Protein AF-A0A927MLK3-F1 (afdb_monomer)

Sequence (45 aa):
MAKEVDLKKIISNLAKLGVSATLTKSRLDMLKALAPPAQDPQIQS

Mean predicted aligned error: 8.36 Å

Organism: NCBI:txid34101

InterPro domains:
  IPR049839 Lmo0850-like [NF040845] (3-35)
  IPR049839 Lmo0850-like [PF28120] (3-35)

pLDDT: mean 83.48, std 12.31, range [50.66, 96.88]

Radius of gyration: 15.86 Å; Cα contacts (8 Å, |Δi|>4): 10; chains: 1; bounding box: 46×18×31 Å

Structure (mmCIF, N/CA/C/O backbone):
data_AF-A0A927MLK3-F1
#
_entry.id   AF-A0A927MLK3-F1
#
loop_
_atom_site.group_PDB
_atom_site.id
_atom_site.type_symbol
_atom_site.label_atom_id
_atom_site.label_alt_id
_atom_site.label_comp_id
_atom_site.label_asym_id
_atom_site.label_entity_id
_atom_site.label_seq_id
_atom_site.pdbx_PDB_ins_code
_atom_site.Cartn_x
_atom_site.Cartn_y
_atom_site.Cartn_z
_atom_site.occupancy
_atom_site.B_iso_or_equiv
_atom_site.auth_seq_id
_atom_site.auth_comp_id
_atom_site.auth_asym_id
_atom_site.auth_atom_id
_atom_site.pdbx_PDB_model_num
ATOM 1 N N . MET A 1 1 ? 16.686 8.870 -6.895 1.00 60.84 1 MET A N 1
ATOM 2 C CA . MET A 1 1 ? 15.876 8.564 -8.094 1.00 60.84 1 MET A CA 1
ATOM 3 C C . MET A 1 1 ? 15.681 7.066 -8.322 1.00 60.84 1 MET A C 1
ATOM 5 O O . MET A 1 1 ? 14.535 6.652 -8.309 1.00 60.84 1 MET A O 1
ATOM 9 N N . ALA A 1 2 ? 16.724 6.229 -8.449 1.00 66.44 2 ALA A N 1
ATOM 10 C CA . ALA A 1 2 ? 16.548 4.785 -8.721 1.00 66.44 2 ALA A CA 1
ATOM 11 C C . ALA A 1 2 ? 15.620 4.054 -7.719 1.00 66.44 2 ALA A C 1
ATOM 13 O O . ALA A 1 2 ? 14.640 3.439 -8.124 1.00 66.44 2 ALA A O 1
ATOM 14 N N . LYS A 1 3 ? 15.834 4.243 -6.407 1.00 79.19 3 LYS A N 1
ATOM 15 C CA . LYS A 1 3 ? 15.000 3.624 -5.354 1.00 79.19 3 LYS A CA 1
ATOM 16 C C . LYS A 1 3 ? 13.517 4.022 -5.410 1.00 79.19 3 LYS A C 1
ATOM 18 O O . LYS A 1 3 ? 12.652 3.218 -5.089 1.00 79.19 3 LYS A O 1
ATOM 23 N N . GLU A 1 4 ? 13.210 5.255 -5.818 1.00 82.19 4 GLU A N 1
ATOM 24 C CA . GLU A 1 4 ? 11.820 5.718 -5.941 1.00 82.19 4 GLU A CA 1
ATOM 25 C C . GLU A 1 4 ? 11.118 5.089 -7.148 1.00 82.19 4 GLU A C 1
ATOM 27 O O . GLU A 1 4 ? 9.923 4.802 -7.088 1.00 82.19 4 GLU A O 1
ATOM 32 N N . VAL A 1 5 ? 11.856 4.851 -8.236 1.00 85.19 5 VAL A N 1
ATOM 33 C CA . VAL A 1 5 ? 11.340 4.167 -9.430 1.00 85.19 5 VAL A CA 1
ATOM 34 C C . VAL A 1 5 ? 11.006 2.711 -9.108 1.00 85.19 5 VAL A C 1
ATOM 36 O O . VAL A 1 5 ? 9.943 2.229 -9.500 1.00 85.19 5 VAL A O 1
ATOM 39 N N . ASP A 1 6 ? 11.859 2.031 -8.343 1.00 91.00 6 ASP A N 1
ATOM 40 C CA . ASP A 1 6 ? 11.625 0.641 -7.941 1.00 91.00 6 ASP A CA 1
ATOM 41 C C . ASP A 1 6 ? 10.432 0.512 -6.987 1.00 91.00 6 ASP A C 1
ATOM 43 O O . ASP A 1 6 ? 9.576 -0.353 -7.179 1.00 91.00 6 ASP A O 1
ATOM 47 N N . LEU A 1 7 ? 10.289 1.434 -6.029 1.00 89.69 7 LEU A N 1
ATOM 48 C CA . LEU A 1 7 ? 9.123 1.477 -5.139 1.00 89.69 7 LEU A CA 1
ATOM 49 C C . LEU A 1 7 ? 7.811 1.678 -5.908 1.00 89.69 7 LEU A C 1
ATOM 51 O O . LEU A 1 7 ? 6.823 1.003 -5.623 1.00 89.69 7 LEU A O 1
ATOM 55 N N . LYS A 1 8 ? 7.794 2.543 -6.928 1.00 90.81 8 LYS A N 1
ATOM 56 C CA . LYS A 1 8 ? 6.613 2.722 -7.790 1.00 90.81 8 LYS A CA 1
ATOM 57 C C . LYS A 1 8 ? 6.257 1.451 -8.565 1.00 90.81 8 LYS A C 1
ATOM 59 O O . LYS A 1 8 ? 5.074 1.138 -8.691 1.00 90.81 8 LYS A O 1
ATOM 64 N N . LYS A 1 9 ? 7.252 0.699 -9.051 1.00 94.56 9 LYS A N 1
ATOM 65 C CA . LYS A 1 9 ? 7.019 -0.600 -9.710 1.00 94.56 9 LYS A CA 1
ATOM 66 C C . LYS A 1 9 ? 6.405 -1.614 -8.749 1.00 94.56 9 LYS A C 1
ATOM 68 O O . LYS A 1 9 ? 5.458 -2.298 -9.127 1.00 94.56 9 LYS A O 1
ATOM 73 N N . ILE A 1 10 ? 6.901 -1.680 -7.513 1.00 93.88 10 ILE A N 1
ATOM 74 C CA . ILE A 1 10 ? 6.350 -2.561 -6.474 1.00 93.88 10 ILE A CA 1
ATOM 75 C C . ILE A 1 10 ? 4.886 -2.204 -6.203 1.00 93.88 10 ILE A C 1
ATOM 77 O O . ILE A 1 10 ? 4.030 -3.078 -6.288 1.00 93.88 10 ILE A O 1
ATOM 81 N N . ILE A 1 11 ? 4.581 -0.922 -5.969 1.00 93.12 11 ILE A N 1
ATOM 82 C CA . ILE A 1 11 ? 3.206 -0.451 -5.731 1.00 93.12 11 ILE A CA 1
ATOM 83 C C . ILE A 1 11 ? 2.292 -0.804 -6.914 1.00 93.12 11 ILE A C 1
ATOM 85 O O . ILE A 1 11 ? 1.192 -1.310 -6.713 1.00 93.12 11 ILE A O 1
ATOM 89 N N . SER A 1 12 ? 2.756 -0.608 -8.153 1.00 94.81 12 SER A N 1
ATOM 90 C CA . SER A 1 12 ? 1.988 -0.973 -9.349 1.00 94.81 12 SER A CA 1
ATOM 91 C C . SER A 1 12 ? 1.709 -2.476 -9.433 1.00 94.81 12 SER A C 1
ATOM 93 O O . SER A 1 12 ? 0.605 -2.877 -9.795 1.00 94.81 12 SER A O 1
ATOM 95 N N . ASN A 1 13 ? 2.681 -3.319 -9.084 1.00 96.75 13 ASN A N 1
ATOM 96 C CA . ASN A 1 13 ? 2.494 -4.767 -9.089 1.00 96.75 13 ASN A CA 1
ATOM 97 C C . ASN A 1 13 ? 1.548 -5.232 -7.975 1.00 96.75 13 ASN A C 1
ATOM 99 O O . ASN A 1 13 ? 0.719 -6.099 -8.230 1.00 96.75 13 ASN A O 1
ATOM 103 N N . LEU A 1 14 ? 1.606 -4.629 -6.785 1.00 95.62 14 LEU A N 1
ATOM 104 C CA . LEU A 1 14 ? 0.649 -4.898 -5.705 1.00 95.62 14 LEU A CA 1
ATOM 105 C C . LEU A 1 14 ? -0.780 -4.517 -6.113 1.00 95.62 14 LEU A C 1
ATOM 107 O O . LEU A 1 14 ? -1.698 -5.311 -5.919 1.00 95.62 14 LEU A O 1
ATOM 111 N N . ALA A 1 15 ? -0.955 -3.370 -6.775 1.00 94.62 15 ALA A N 1
ATOM 112 C CA . ALA A 1 15 ? -2.260 -2.935 -7.268 1.00 94.62 15 ALA A CA 1
ATOM 113 C C . ALA A 1 15 ? -2.866 -3.931 -8.274 1.00 94.62 15 ALA A C 1
ATOM 115 O O . ALA A 1 15 ? -4.061 -4.209 -8.216 1.00 94.62 15 ALA A O 1
ATOM 116 N N . LYS A 1 16 ? -2.046 -4.534 -9.150 1.00 96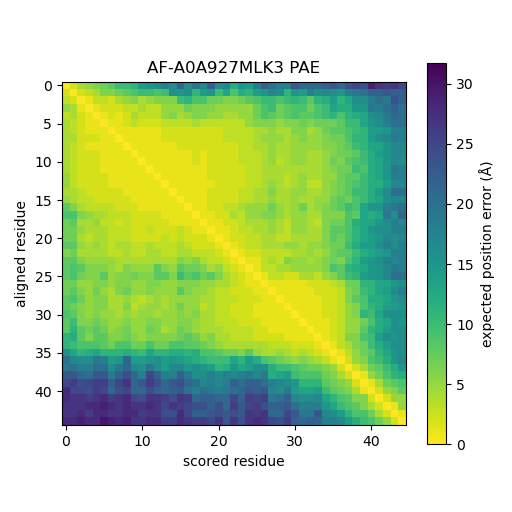.56 16 LYS A N 1
ATOM 117 C CA . LYS A 1 16 ? -2.489 -5.605 -10.068 1.00 96.56 16 LYS A CA 1
ATOM 118 C C . LYS A 1 16 ? -2.965 -6.865 -9.338 1.00 96.56 16 LYS A C 1
ATOM 120 O O . LYS A 1 16 ? -3.765 -7.607 -9.891 1.00 96.56 16 LYS A O 1
ATOM 125 N N . LEU A 1 17 ? -2.483 -7.101 -8.118 1.00 96.88 17 LEU A N 1
ATOM 126 C CA . LEU A 1 17 ? -2.914 -8.198 -7.245 1.00 96.88 17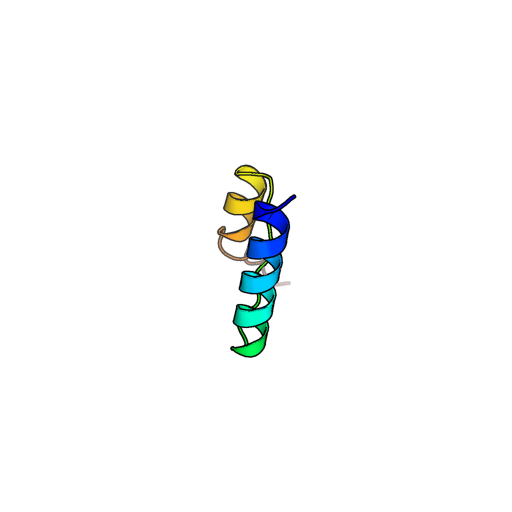 LEU A CA 1
ATOM 127 C C . LEU A 1 17 ? -4.113 -7.812 -6.356 1.00 96.88 17 LEU A C 1
ATOM 129 O O . LEU A 1 17 ? -4.496 -8.587 -5.485 1.00 96.88 17 LEU A O 1
ATOM 133 N N . GLY A 1 18 ? -4.693 -6.620 -6.541 1.00 94.75 18 GLY A N 1
ATOM 134 C CA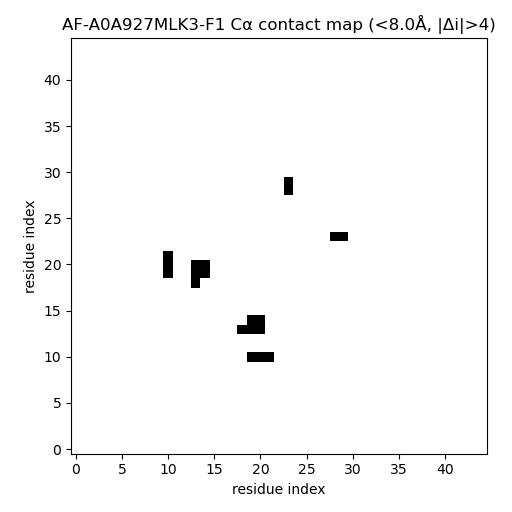 . GLY A 1 18 ? -5.797 -6.109 -5.722 1.00 94.75 18 GLY A CA 1
ATOM 135 C C . GLY A 1 18 ? -5.365 -5.545 -4.366 1.00 94.75 18 GLY A C 1
ATOM 136 O O . GLY A 1 18 ? -6.213 -5.234 -3.533 1.00 94.75 18 GLY A O 1
ATOM 137 N N . VAL A 1 19 ? -4.060 -5.389 -4.131 1.00 94.56 19 VAL A N 1
ATOM 138 C CA . VAL A 1 19 ? -3.514 -4.863 -2.876 1.00 94.56 19 VAL A CA 1
ATOM 139 C C . VAL A 1 19 ? -3.152 -3.389 -3.051 1.00 94.56 19 VAL A C 1
ATOM 141 O O . VAL A 1 19 ? -2.293 -3.037 -3.859 1.00 94.56 19 VAL A O 1
ATOM 144 N N . SER A 1 20 ? -3.783 -2.513 -2.266 1.00 90.19 20 SER A N 1
ATOM 145 C CA . SER A 1 20 ? -3.431 -1.090 -2.227 1.00 90.19 20 SER A CA 1
ATOM 146 C C . SER A 1 20 ? -2.236 -0.855 -1.302 1.00 90.19 20 SER A C 1
ATOM 148 O O . SER A 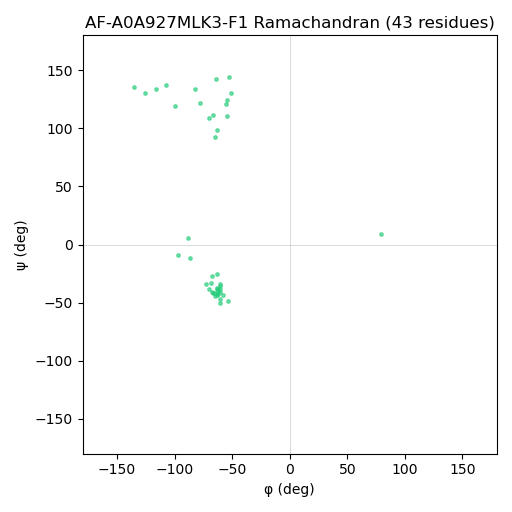1 20 ? -2.199 -1.360 -0.181 1.00 90.19 20 SER A O 1
ATOM 150 N N . ALA A 1 21 ? -1.259 -0.075 -1.763 1.00 89.75 21 ALA A N 1
ATOM 151 C CA . ALA A 1 21 ? -0.074 0.279 -0.994 1.00 89.75 21 ALA A CA 1
ATOM 152 C C . ALA A 1 21 ? 0.228 1.772 -1.145 1.00 89.75 21 ALA A C 1
ATOM 154 O O . ALA A 1 21 ? 0.209 2.312 -2.251 1.00 89.75 21 ALA A O 1
ATOM 155 N N . THR A 1 22 ? 0.543 2.433 -0.03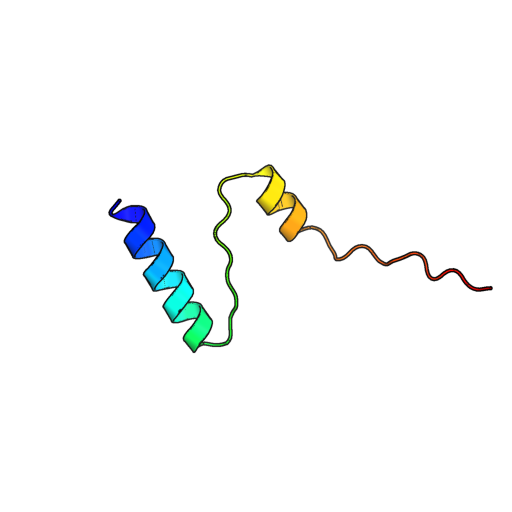0 1.00 86.75 22 THR A N 1
ATOM 156 C CA . THR A 1 22 ? 0.874 3.863 0.004 1.00 86.75 22 THR A CA 1
ATOM 157 C C . THR A 1 22 ? 2.312 4.048 0.462 1.00 86.75 22 THR A C 1
ATOM 159 O O . THR A 1 22 ? 2.743 3.450 1.447 1.00 86.75 22 THR A O 1
ATOM 162 N N . LEU A 1 23 ? 3.066 4.892 -0.242 1.00 87.31 23 LEU A N 1
ATOM 163 C CA . LEU A 1 23 ? 4.417 5.249 0.171 1.00 87.31 23 LEU A CA 1
ATOM 164 C C . LEU A 1 23 ? 4.356 6.282 1.302 1.00 87.31 23 LEU A C 1
ATOM 166 O O . LEU A 1 23 ? 3.846 7.382 1.102 1.00 87.31 23 LEU A O 1
ATOM 170 N N . THR A 1 24 ? 4.938 5.961 2.456 1.00 86.75 24 THR A N 1
ATOM 171 C CA . THR A 1 24 ? 5.111 6.914 3.560 1.00 86.75 24 THR A CA 1
ATOM 172 C C . THR A 1 24 ? 6.570 7.333 3.703 1.00 86.75 24 THR A C 1
ATOM 174 O O . THR A 1 24 ? 7.481 6.511 3.611 1.00 86.75 24 THR A O 1
ATOM 177 N N . LYS A 1 25 ? 6.798 8.631 3.922 1.00 85.12 25 LYS A N 1
ATOM 178 C CA . LYS A 1 25 ? 8.132 9.205 4.175 1.00 85.12 25 LYS A CA 1
ATOM 179 C C . LYS A 1 25 ? 8.416 9.388 5.668 1.00 85.12 25 LYS A C 1
ATOM 181 O O . LYS A 1 25 ? 9.539 9.715 6.037 1.00 85.12 25 LYS A O 1
ATOM 186 N N . SER A 1 26 ? 7.406 9.193 6.515 1.00 91.31 26 SER A N 1
ATOM 187 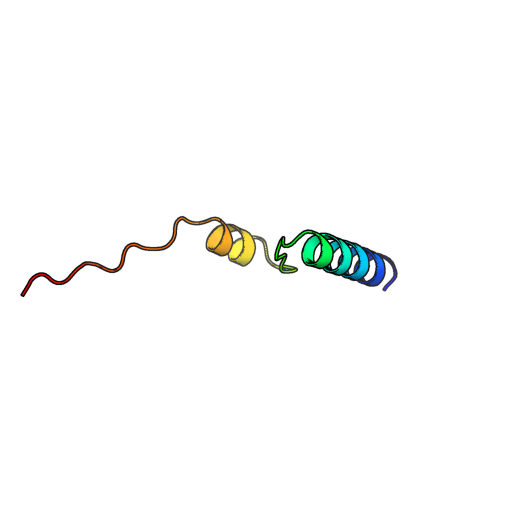C CA . SER A 1 26 ? 7.445 9.487 7.943 1.00 91.31 26 SER A CA 1
ATOM 188 C C . SER A 1 26 ? 7.062 8.255 8.749 1.00 91.31 26 SER A C 1
ATOM 190 O O . SER A 1 26 ? 6.019 7.635 8.526 1.00 91.31 26 SER A O 1
ATOM 192 N N . ARG A 1 27 ? 7.888 7.927 9.747 1.00 89.12 27 ARG A N 1
ATOM 193 C CA . ARG A 1 27 ? 7.592 6.848 10.698 1.00 89.12 27 ARG A CA 1
ATOM 194 C C . ARG A 1 27 ? 6.302 7.123 11.471 1.00 89.12 27 ARG A C 1
ATOM 196 O O . ARG A 1 27 ? 5.564 6.188 11.749 1.00 89.12 27 ARG A O 1
ATOM 203 N N . LEU A 1 28 ? 6.017 8.385 11.796 1.00 90.06 28 LEU A N 1
ATOM 204 C CA . LEU A 1 28 ? 4.795 8.754 12.510 1.00 90.06 28 LEU A CA 1
ATOM 205 C C . LEU A 1 28 ? 3.547 8.463 11.670 1.00 90.06 28 LEU A C 1
ATOM 207 O O . LEU A 1 28 ? 2.591 7.884 12.176 1.00 90.06 28 LEU A O 1
ATOM 211 N N . ASP A 1 29 ? 3.575 8.811 10.385 1.00 87.81 29 ASP A N 1
ATOM 212 C CA . ASP A 1 29 ? 2.442 8.566 9.486 1.00 87.81 29 ASP A CA 1
ATOM 213 C C . ASP A 1 29 ? 2.254 7.068 9.224 1.00 87.81 29 ASP A C 1
ATOM 215 O O . ASP A 1 29 ? 1.125 6.593 9.137 1.00 87.81 29 ASP A O 1
ATOM 219 N N . MET A 1 30 ? 3.350 6.298 9.200 1.00 89.00 30 MET A N 1
ATOM 220 C CA . MET A 1 30 ? 3.287 4.834 9.182 1.00 89.00 30 MET A CA 1
ATOM 221 C C . MET A 1 30 ? 2.571 4.284 10.422 1.00 89.00 30 MET A C 1
ATOM 223 O O . MET A 1 30 ? 1.690 3.442 10.296 1.00 89.00 30 MET A O 1
ATOM 227 N N . LEU A 1 31 ? 2.922 4.769 11.617 1.00 90.19 31 LEU A N 1
ATOM 228 C CA . LEU A 1 3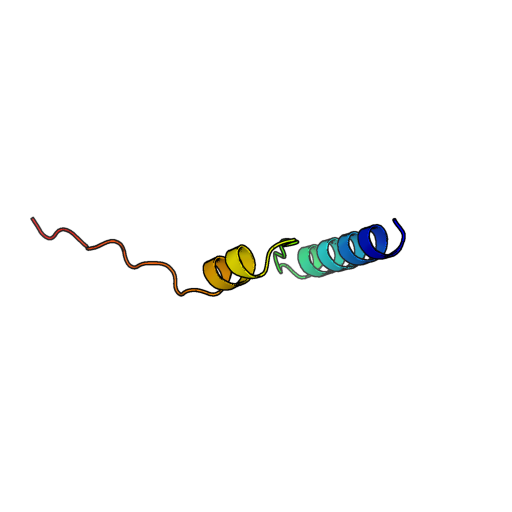1 ? 2.300 4.323 12.866 1.00 90.19 31 LEU A CA 1
ATOM 229 C C . LEU A 1 31 ? 0.807 4.665 12.916 1.00 90.19 31 LEU A C 1
ATOM 231 O O . LEU A 1 31 ? 0.021 3.846 13.377 1.00 90.19 31 LEU A O 1
ATOM 235 N N . LYS A 1 32 ? 0.407 5.832 12.398 1.00 87.06 32 LYS A N 1
ATOM 236 C CA . LYS A 1 32 ? -1.010 6.212 12.283 1.00 87.06 32 LYS A CA 1
ATOM 237 C C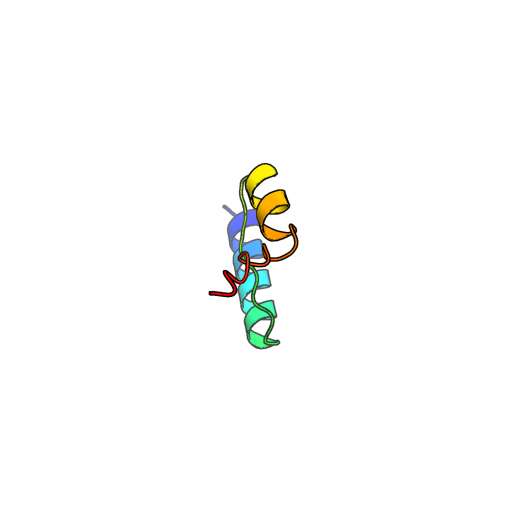 . LY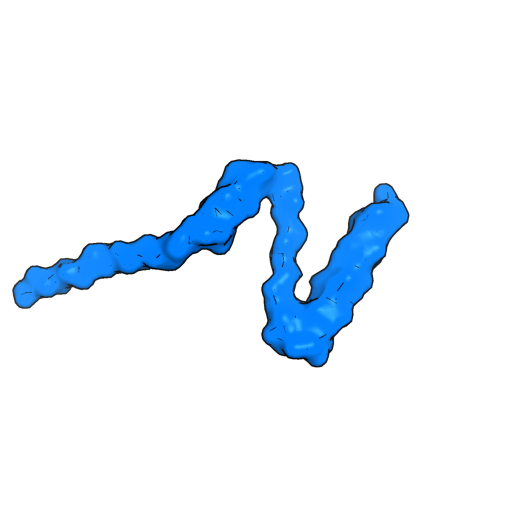S A 1 32 ? -1.779 5.307 11.324 1.00 87.06 32 LYS A C 1
ATOM 239 O O . LYS A 1 32 ? -2.895 4.924 11.638 1.00 87.06 32 LYS A O 1
ATOM 244 N N . ALA A 1 33 ? -1.187 4.947 10.185 1.00 85.88 33 ALA A N 1
ATOM 245 C CA . ALA A 1 33 ? -1.816 4.045 9.218 1.00 85.88 33 ALA A CA 1
ATOM 246 C C . ALA A 1 33 ? -1.963 2.605 9.743 1.00 85.88 33 ALA A C 1
ATOM 248 O O . ALA A 1 33 ? -2.853 1.884 9.307 1.00 85.88 33 ALA A O 1
ATOM 249 N N . LEU A 1 34 ? -1.083 2.188 10.660 1.00 86.31 34 LEU A N 1
ATOM 250 C CA . LEU A 1 34 ? -1.135 0.879 11.320 1.00 86.31 34 LEU A CA 1
ATOM 251 C C . LEU A 1 34 ? -2.021 0.867 12.570 1.00 86.31 34 LEU A C 1
ATOM 253 O O . LEU A 1 34 ? -2.296 -0.207 13.106 1.00 86.31 34 LEU A O 1
ATOM 257 N N . ALA A 1 35 ? -2.434 2.037 13.062 1.00 86.38 35 ALA A N 1
ATOM 258 C CA . ALA A 1 35 ? -3.364 2.106 14.170 1.00 86.38 35 ALA A CA 1
ATOM 259 C C . ALA A 1 35 ? -4.712 1.501 13.735 1.00 86.38 35 ALA A C 1
ATOM 261 O O . ALA A 1 35 ? -5.126 1.690 12.587 1.00 86.38 35 ALA A O 1
ATOM 262 N N . PRO A 1 36 ? -5.410 0.783 14.629 1.00 81.81 36 PRO A N 1
ATOM 263 C CA . PRO A 1 36 ? -6.766 0.334 14.355 1.00 81.81 36 PRO A CA 1
ATOM 264 C C . PRO A 1 36 ? -7.638 1.526 13.938 1.00 81.81 36 PRO A C 1
ATOM 266 O O . PRO A 1 36 ? -7.448 2.620 14.483 1.00 81.81 36 PRO A O 1
ATOM 269 N N . PRO A 1 37 ? -8.590 1.347 13.005 1.00 76.94 37 PRO A N 1
ATOM 270 C CA . PRO A 1 37 ? -9.550 2.396 12.701 1.00 76.94 37 PRO A CA 1
ATOM 271 C C . PRO A 1 37 ? -10.223 2.810 14.008 1.00 76.94 37 PRO A C 1
ATOM 273 O O . PRO A 1 37 ? -10.729 1.959 14.745 1.00 76.94 37 PRO A O 1
ATOM 276 N N . ALA A 1 38 ? -10.160 4.105 14.325 1.00 70.19 38 ALA A N 1
ATOM 277 C CA . ALA A 1 38 ? -10.851 4.637 15.484 1.00 70.19 38 ALA A CA 1
ATOM 278 C C . ALA A 1 38 ? -12.327 4.260 15.338 1.00 70.19 38 ALA A C 1
ATOM 280 O O . ALA A 1 38 ? -12.952 4.587 14.329 1.00 70.19 38 ALA A O 1
ATOM 281 N N . GLN A 1 39 ? -12.865 3.515 16.303 1.00 65.69 39 GLN A N 1
ATOM 282 C CA . GLN A 1 39 ? -14.306 3.371 16.380 1.00 65.69 39 GLN A CA 1
ATOM 283 C C . GLN A 1 39 ? -14.831 4.755 16.736 1.00 65.69 39 GLN A C 1
ATOM 285 O O . GLN A 1 39 ? -14.547 5.251 17.829 1.00 65.69 39 GLN A O 1
ATOM 290 N N . ASP A 1 40 ? -15.527 5.399 15.799 1.00 64.75 40 ASP A N 1
ATOM 291 C CA . ASP A 1 40 ? -16.309 6.578 16.136 1.00 64.75 40 ASP A CA 1
ATOM 292 C C . ASP A 1 40 ? -17.183 6.208 17.338 1.00 64.75 40 ASP A C 1
ATOM 294 O O . ASP A 1 40 ? -17.821 5.145 17.314 1.00 64.75 40 ASP A O 1
ATOM 298 N N . PRO A 1 41 ? -17.202 7.022 18.409 1.00 65.31 41 PRO A N 1
ATOM 299 C CA . PRO A 1 41 ? -18.159 6.827 19.477 1.00 65.31 41 PRO A CA 1
ATOM 300 C C . PRO A 1 41 ? -19.540 6.808 18.827 1.00 65.31 41 PRO A C 1
ATOM 302 O O . PRO A 1 41 ? -19.995 7.824 18.302 1.00 65.31 41 PRO A O 1
ATOM 305 N N . GLN A 1 42 ? -20.195 5.647 18.807 1.00 62.81 42 GLN A N 1
ATOM 306 C CA . GLN A 1 42 ? -21.605 5.592 18.466 1.00 62.81 42 GLN A CA 1
ATOM 307 C C . GLN A 1 42 ? -22.323 6.387 19.552 1.00 62.81 42 GLN A C 1
ATOM 309 O O . GLN A 1 42 ? -22.531 5.897 20.660 1.00 62.81 42 GLN A O 1
ATOM 314 N N . ILE A 1 43 ? -22.639 7.643 19.249 1.00 63.06 43 ILE A N 1
ATOM 315 C CA . ILE A 1 43 ? -23.523 8.471 20.057 1.00 63.06 43 ILE A CA 1
ATOM 316 C C . ILE A 1 43 ? -24.895 7.793 19.972 1.00 63.06 43 ILE A C 1
ATOM 318 O O . ILE A 1 43 ? -25.643 7.999 19.018 1.00 63.06 43 ILE A O 1
ATOM 322 N N . GLN A 1 44 ? -25.191 6.911 20.927 1.00 54.94 44 GLN A N 1
ATOM 323 C CA . GLN A 1 44 ? -26.549 6.438 21.165 1.00 54.94 44 GLN A CA 1
ATOM 324 C C . GLN A 1 44 ? -27.318 7.622 21.753 1.00 54.94 44 GLN A C 1
ATOM 326 O O . GLN A 1 44 ? -27.008 8.080 22.853 1.00 54.94 44 GLN A O 1
ATOM 331 N N . SER A 1 45 ? -28.224 8.174 20.943 1.00 50.66 45 SER A N 1
ATOM 332 C CA . SER A 1 45 ? -29.223 9.161 21.370 1.00 50.66 45 SER A CA 1
ATOM 333 C C . SER A 1 45 ? -30.363 8.473 22.107 1.00 50.66 45 SER A C 1
ATOM 335 O O . SER A 1 45 ? -30.652 7.307 21.752 1.00 50.66 45 SER A O 1
#

Secondary structure (DSSP, 8-state):
-HHHHHHHHHHHHHHHTT------S-HHHHHHHHSPPP-------

Foldseek 3Di:
DVVVVVVVVVQVVCVVVVHHDDDDPDPVVVVVVPDDPPDDPPPPD

Solvent-accessible surface area (backbone atoms only — not comparable to full-atom values): 3021 Å² total; per-residue (Å²): 109,70,70,59,55,52,51,51,52,51,39,54,54,35,45,75,73,75,38,89,71,82,92,72,95,42,73,67,60,48,53,59,72,68,44,75,81,78,75,72,80,79,79,80,126